Protein AF-A0A966N410-F1 (afdb_monomer_lite)

Structure (mmCIF, N/CA/C/O backbone):
data_AF-A0A966N410-F1
#
_entry.id   AF-A0A966N410-F1
#
loop_
_atom_site.group_PDB
_atom_site.id
_atom_site.type_symbol
_atom_site.label_atom_id
_atom_site.label_alt_id
_atom_site.label_comp_id
_atom_site.label_asym_id
_atom_site.label_entity_id
_atom_site.label_seq_id
_atom_site.pdbx_PDB_ins_code
_atom_site.Cartn_x
_atom_site.Cartn_y
_atom_site.Cartn_z
_atom_site.occupancy
_atom_site.B_iso_or_equiv
_atom_site.auth_seq_id
_atom_site.auth_comp_id
_atom_site.auth_asym_id
_atom_site.auth_atom_id
_atom_site.pdbx_PDB_model_num
ATOM 1 N N . GLN A 1 1 ? 29.082 10.021 -3.709 1.00 45.00 1 GLN A N 1
ATOM 2 C CA . GLN A 1 1 ? 27.677 10.468 -3.668 1.00 45.00 1 GLN A CA 1
ATOM 3 C C . GLN A 1 1 ? 27.099 10.221 -5.058 1.00 45.00 1 GLN A C 1
ATOM 5 O O . GLN A 1 1 ? 27.489 10.920 -5.978 1.00 45.00 1 GLN A O 1
ATOM 10 N N . ARG A 1 2 ? 26.307 9.157 -5.253 1.00 51.62 2 ARG A N 1
ATOM 11 C CA . ARG A 1 2 ? 25.545 8.928 -6.495 1.00 51.62 2 ARG A CA 1
ATOM 12 C C . ARG A 1 2 ? 24.114 9.368 -6.202 1.00 51.62 2 ARG A C 1
ATOM 14 O O . ARG A 1 2 ? 23.381 8.617 -5.573 1.00 51.62 2 ARG A O 1
ATOM 21 N N . GLY A 1 3 ? 23.798 10.623 -6.507 1.00 58.59 3 GLY A N 1
ATOM 22 C CA . GLY A 1 3 ? 22.483 11.221 -6.248 1.00 58.59 3 GLY A CA 1
ATOM 23 C C . GLY A 1 3 ? 21.556 11.271 -7.465 1.00 58.59 3 GLY A C 1
ATOM 24 O O . GLY A 1 3 ? 20.392 11.587 -7.282 1.00 58.59 3 GLY A O 1
ATOM 25 N N . ASP A 1 4 ? 22.055 10.933 -8.660 1.00 67.81 4 ASP A N 1
ATOM 26 C CA . ASP A 1 4 ? 21.403 11.249 -9.947 1.00 67.81 4 ASP A CA 1
ATOM 27 C C . ASP A 1 4 ? 21.198 10.034 -10.870 1.00 67.81 4 ASP A C 1
ATOM 29 O O . ASP A 1 4 ? 20.836 10.199 -12.032 1.00 67.81 4 ASP A O 1
ATOM 33 N N . GLU A 1 5 ? 21.449 8.801 -10.413 1.00 77.50 5 GLU A N 1
ATOM 34 C CA . GLU A 1 5 ? 21.111 7.632 -11.237 1.00 77.50 5 GLU A CA 1
ATOM 35 C C . GLU A 1 5 ? 19.632 7.266 -11.034 1.00 77.50 5 GLU A C 1
ATOM 37 O O . GLU A 1 5 ? 19.228 6.996 -9.897 1.00 77.50 5 GLU A O 1
ATOM 42 N N . PRO A 1 6 ? 18.828 7.227 -12.115 1.00 84.12 6 PRO A N 1
ATOM 43 C CA . PRO A 1 6 ? 17.443 6.793 -12.054 1.00 84.12 6 PRO A CA 1
ATOM 44 C C . PRO A 1 6 ? 17.314 5.418 -11.395 1.00 84.12 6 PRO A C 1
ATOM 46 O O . PRO A 1 6 ? 17.934 4.449 -11.840 1.00 84.12 6 PRO A O 1
ATOM 49 N N . ILE A 1 7 ? 16.484 5.315 -10.358 1.00 90.81 7 ILE A N 1
ATOM 50 C CA . ILE A 1 7 ? 16.199 4.045 -9.692 1.00 90.81 7 ILE A CA 1
ATOM 51 C C . ILE A 1 7 ? 14.924 3.433 -10.257 1.00 90.81 7 ILE A C 1
ATOM 53 O O . ILE A 1 7 ? 13.893 4.098 -10.370 1.00 90.81 7 ILE A O 1
ATOM 57 N N . ASP A 1 8 ? 14.976 2.147 -10.587 1.00 96.50 8 ASP A N 1
ATOM 58 C CA . ASP A 1 8 ? 13.759 1.396 -10.869 1.00 96.50 8 ASP A CA 1
ATOM 59 C C . ASP A 1 8 ? 12.988 1.178 -9.556 1.00 96.50 8 ASP A C 1
ATOM 61 O O . ASP A 1 8 ? 13.573 0.944 -8.493 1.00 96.50 8 ASP A O 1
ATOM 65 N N . VAL A 1 9 ? 11.666 1.271 -9.629 1.00 97.12 9 VAL A N 1
ATOM 66 C CA . VAL A 1 9 ? 10.738 1.075 -8.517 1.00 97.12 9 VAL A CA 1
ATOM 67 C C . VAL A 1 9 ? 9.587 0.213 -9.010 1.00 97.12 9 VAL A C 1
ATOM 69 O O . VAL A 1 9 ? 8.972 0.509 -10.036 1.00 97.12 9 VAL A O 1
ATOM 72 N N . THR A 1 10 ? 9.270 -0.838 -8.264 1.00 98.38 10 THR A N 1
ATOM 73 C CA . THR A 1 10 ? 8.077 -1.652 -8.504 1.00 98.38 10 THR A CA 1
ATOM 74 C C . THR A 1 10 ? 6.969 -1.178 -7.575 1.00 98.38 10 THR A C 1
ATOM 76 O O . THR A 1 10 ? 7.131 -1.207 -6.358 1.00 98.38 10 THR A O 1
ATOM 79 N N . LEU A 1 11 ? 5.858 -0.723 -8.147 1.00 98.31 11 LEU A N 1
ATOM 80 C CA . LEU A 1 11 ? 4.640 -0.326 -7.453 1.00 98.31 11 LEU A CA 1
ATOM 81 C C . LEU A 1 11 ? 3.644 -1.481 -7.486 1.00 98.31 11 LEU A C 1
ATOM 83 O O . LEU A 1 11 ? 3.403 -2.063 -8.543 1.00 98.31 11 LEU A O 1
ATOM 87 N N . ILE A 1 12 ? 3.045 -1.776 -6.340 1.00 98.69 12 ILE A N 1
ATOM 88 C CA . ILE A 1 12 ? 1.991 -2.770 -6.188 1.00 98.69 12 ILE A CA 1
ATOM 89 C C . ILE A 1 12 ? 0.766 -2.031 -5.665 1.00 98.69 12 ILE A C 1
ATOM 91 O O . ILE A 1 12 ? 0.814 -1.437 -4.588 1.00 98.69 12 ILE A O 1
ATOM 95 N N . VAL A 1 13 ? -0.322 -2.056 -6.429 1.00 98.38 13 VAL A N 1
ATOM 96 C CA . VAL A 1 13 ? -1.597 -1.420 -6.084 1.00 98.38 13 VAL A CA 1
ATOM 97 C C . VAL A 1 13 ? -2.634 -2.521 -5.853 1.00 98.38 13 VAL A C 1
ATOM 99 O O . VAL A 1 13 ? -3.206 -3.041 -6.817 1.00 98.38 13 VAL A O 1
ATOM 102 N N . PRO A 1 14 ? -2.854 -2.921 -4.589 1.00 98.06 14 PRO A N 1
ATOM 103 C CA . PRO A 1 14 ? -3.920 -3.841 -4.229 1.00 98.06 14 PRO A CA 1
ATOM 104 C C . PRO A 1 14 ? -5.312 -3.289 -4.578 1.00 98.06 14 PRO A C 1
ATOM 106 O O . PRO A 1 14 ? -5.510 -2.071 -4.540 1.00 98.06 14 PRO A O 1
ATOM 109 N N . PRO A 1 15 ? -6.313 -4.152 -4.819 1.00 97.50 15 PRO A N 1
ATOM 110 C CA . PRO A 1 15 ? -7.688 -3.755 -5.109 1.00 97.50 15 PRO A CA 1
ATOM 111 C C . PRO A 1 15 ? -8.440 -3.395 -3.814 1.00 97.50 15 PRO A C 1
ATOM 113 O O . PRO A 1 15 ? -9.480 -3.968 -3.489 1.00 97.50 15 PRO A O 1
ATOM 116 N N . LEU A 1 16 ? -7.887 -2.472 -3.025 1.00 95.94 16 LEU A N 1
ATOM 117 C CA . LEU A 1 16 ? -8.456 -2.013 -1.760 1.00 95.94 16 LEU A CA 1
ATOM 118 C C . LEU A 1 16 ? -8.362 -0.492 -1.633 1.00 95.94 16 LEU A C 1
ATOM 120 O O . LEU A 1 16 ? -7.500 0.153 -2.226 1.00 95.94 16 LEU A O 1
ATOM 124 N N . HIS A 1 17 ? -9.263 0.074 -0.837 1.00 96.56 17 HIS A N 1
ATOM 125 C CA . HIS A 1 17 ? -9.310 1.499 -0.542 1.00 96.56 17 HIS A CA 1
ATOM 126 C C . HIS A 1 17 ? -8.942 1.737 0.920 1.00 96.56 17 HIS A C 1
ATOM 128 O O . HIS A 1 17 ? -9.433 1.031 1.797 1.00 96.56 17 HIS A O 1
ATOM 134 N N . VAL A 1 18 ? -8.121 2.757 1.177 1.00 98.00 18 VAL A N 1
ATOM 135 C CA . VAL A 1 18 ? -7.792 3.211 2.531 1.00 98.00 18 VAL A CA 1
ATOM 136 C C . VAL A 1 18 ? -8.208 4.669 2.668 1.00 98.00 18 VAL A C 1
ATOM 138 O O . VAL A 1 18 ? -7.805 5.515 1.870 1.00 98.00 18 VAL A O 1
ATOM 141 N N . SER A 1 19 ? -9.016 4.967 3.685 1.00 98.31 19 SER A N 1
ATOM 142 C CA . SER A 1 19 ? -9.454 6.332 3.973 1.00 98.31 19 SER A CA 1
ATOM 143 C C . SER A 1 19 ? -8.308 7.129 4.591 1.00 98.31 19 SER A C 1
ATOM 145 O O . SER A 1 19 ? -7.957 6.924 5.754 1.00 98.31 19 SER A O 1
ATOM 147 N N . THR A 1 20 ? -7.743 8.069 3.832 1.00 98.25 20 THR A N 1
ATOM 148 C CA . THR A 1 20 ? -6.669 8.943 4.321 1.00 98.25 20 THR A CA 1
ATOM 149 C C . THR A 1 20 ? -7.058 9.676 5.614 1.00 98.25 20 THR A C 1
ATOM 151 O O . THR A 1 20 ? -6.286 9.588 6.568 1.00 98.25 20 THR A O 1
ATOM 154 N N . PRO A 1 21 ? -8.245 10.313 5.745 1.00 98.56 21 PRO A N 1
ATOM 155 C CA . PRO A 1 21 ? -8.637 10.951 7.005 1.00 98.56 21 PRO A CA 1
ATOM 156 C C . PRO A 1 21 ? -8.721 9.977 8.187 1.00 98.56 21 PRO A C 1
ATOM 158 O O . PRO A 1 21 ? -8.343 10.337 9.300 1.00 98.56 21 PRO A O 1
ATOM 161 N N . ALA A 1 22 ? -9.173 8.739 7.959 1.00 98.56 22 ALA A N 1
ATOM 162 C CA . ALA A 1 22 ? -9.231 7.731 9.016 1.00 98.56 22 ALA A CA 1
ATOM 163 C C . ALA A 1 22 ? -7.829 7.320 9.486 1.00 98.56 22 ALA A C 1
ATOM 165 O O . ALA A 1 22 ? -7.621 7.161 10.684 1.00 98.56 22 ALA A O 1
ATOM 166 N N . VAL A 1 23 ? -6.859 7.204 8.571 1.00 98.56 23 VAL A N 1
ATOM 167 C CA . VAL A 1 23 ? -5.460 6.895 8.920 1.00 98.56 23 VAL A CA 1
ATOM 168 C C . VAL A 1 23 ? -4.836 8.006 9.753 1.00 98.56 23 VAL A C 1
ATOM 170 O O . VAL A 1 23 ? -4.229 7.712 10.777 1.00 98.56 23 VAL A O 1
ATOM 173 N N . TYR A 1 24 ? -5.027 9.273 9.377 1.00 98.31 24 TYR A N 1
ATOM 174 C CA . TYR A 1 24 ? -4.545 10.392 10.193 1.00 98.31 24 TYR A CA 1
ATOM 175 C C . TYR A 1 24 ? -5.219 10.423 11.572 1.00 98.31 24 TYR A C 1
ATOM 177 O O . TYR A 1 24 ? -4.533 10.537 12.582 1.00 98.31 24 TYR A O 1
ATOM 185 N N . SER A 1 25 ? -6.539 10.215 11.638 1.00 98.19 25 SER A N 1
ATOM 186 C CA . SER A 1 25 ? -7.258 10.156 12.917 1.00 98.19 25 SER A CA 1
ATOM 187 C C . SER A 1 25 ? -6.799 8.995 13.806 1.00 98.19 25 SER A C 1
ATOM 189 O O . SER A 1 25 ? -6.697 9.156 15.021 1.00 98.19 25 SER A O 1
ATOM 191 N N . ALA A 1 26 ? -6.502 7.832 13.221 1.00 98.00 26 ALA A N 1
ATOM 192 C CA . ALA A 1 26 ? -5.945 6.696 13.945 1.00 98.00 26 ALA A CA 1
ATOM 193 C C . ALA A 1 26 ? -4.513 6.982 14.421 1.00 98.00 26 ALA A C 1
ATOM 195 O O . ALA A 1 26 ? -4.172 6.655 15.555 1.00 98.00 26 ALA A O 1
ATOM 196 N N . TRP A 1 27 ? -3.694 7.647 13.602 1.00 97.81 27 TRP A N 1
ATOM 197 C CA . TRP A 1 27 ? -2.344 8.065 13.979 1.00 97.81 27 TRP A CA 1
ATOM 198 C C . TRP A 1 27 ? -2.353 9.034 15.170 1.00 97.81 27 TRP A C 1
ATOM 200 O O . TRP A 1 27 ? -1.583 8.857 16.113 1.00 97.81 27 TRP A O 1
ATOM 210 N N . ASP A 1 28 ? -3.287 9.988 15.196 1.00 97.19 28 ASP A N 1
ATOM 211 C CA . ASP A 1 28 ? -3.470 10.917 16.320 1.00 97.19 28 ASP A CA 1
ATOM 212 C C . ASP A 1 28 ? -3.871 10.215 17.629 1.00 97.19 28 ASP A C 1
ATOM 214 O O . ASP A 1 28 ? -3.639 10.753 18.714 1.00 97.19 28 ASP A O 1
ATOM 218 N N . GLN A 1 29 ? -4.449 9.014 17.544 1.00 97.06 29 GLN A N 1
ATOM 219 C CA . GLN A 1 29 ? -4.850 8.195 18.692 1.00 97.06 29 GLN A CA 1
ATOM 220 C C . GLN A 1 29 ? -3.760 7.217 19.147 1.00 97.06 29 GLN A C 1
ATOM 222 O O . GLN A 1 29 ? -3.838 6.694 20.260 1.00 97.06 29 GLN A O 1
ATOM 227 N N . LEU A 1 30 ? -2.730 6.975 18.329 1.00 95.56 30 LEU A N 1
ATOM 228 C CA . LEU A 1 30 ? -1.626 6.099 18.709 1.00 95.56 30 LEU A CA 1
ATOM 229 C C . LEU A 1 30 ? -0.834 6.695 19.885 1.00 95.56 30 LEU A C 1
ATOM 231 O O . LEU A 1 30 ? -0.614 7.914 19.926 1.00 95.56 30 LEU A O 1
ATOM 235 N N . PRO A 1 31 ? -0.343 5.861 20.819 1.00 94.31 31 PRO A N 1
ATOM 236 C CA . PRO A 1 31 ? 0.681 6.278 21.77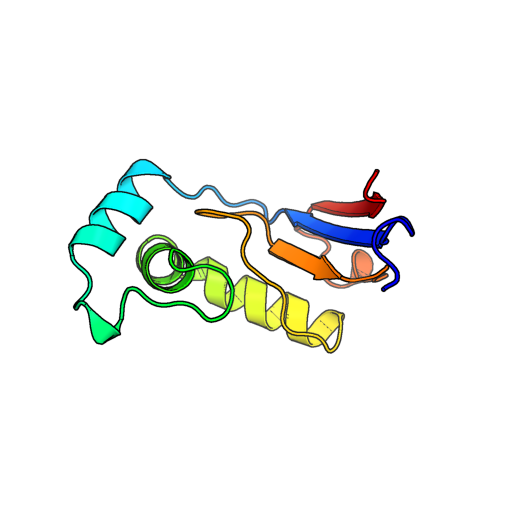0 1.00 94.31 31 PRO A CA 1
ATOM 237 C C . PRO A 1 31 ? 1.905 6.828 21.030 1.00 94.31 31 PRO A C 1
ATOM 239 O O . PRO A 1 31 ? 2.261 6.328 19.969 1.00 94.31 31 PRO A O 1
ATOM 242 N N . GLU A 1 32 ? 2.592 7.826 21.589 1.00 89.81 32 GLU A N 1
ATOM 243 C CA . GLU A 1 32 ? 3.717 8.494 20.907 1.00 89.81 32 GLU A CA 1
ATOM 244 C C . GLU A 1 32 ? 4.824 7.523 20.460 1.00 89.81 32 GLU A C 1
ATOM 246 O O . GLU A 1 32 ? 5.366 7.658 19.364 1.00 89.81 32 GLU A O 1
ATOM 251 N N . ARG A 1 33 ? 5.094 6.490 21.267 1.00 89.19 33 ARG A N 1
ATOM 252 C CA . ARG A 1 33 ? 6.037 5.408 20.933 1.00 89.19 33 ARG A CA 1
ATOM 253 C C . ARG A 1 33 ? 5.660 4.614 19.674 1.00 89.19 33 ARG A C 1
ATOM 255 O O . ARG A 1 33 ? 6.546 4.062 19.036 1.00 89.19 33 ARG A O 1
ATOM 262 N N . ASP A 1 34 ? 4.375 4.579 19.329 1.00 87.38 34 ASP A N 1
ATOM 263 C CA . ASP A 1 34 ? 3.812 3.783 18.238 1.00 87.38 34 ASP A CA 1
ATOM 264 C C . ASP A 1 34 ? 3.554 4.655 16.984 1.00 87.38 34 ASP A C 1
ATOM 266 O O . ASP A 1 34 ? 3.237 4.135 15.918 1.00 87.38 34 ASP A O 1
ATOM 270 N N . ARG A 1 35 ? 3.754 5.984 17.072 1.00 87.75 35 ARG A N 1
ATOM 271 C CA . ARG A 1 35 ? 3.686 6.955 15.953 1.00 87.75 35 ARG A CA 1
ATOM 272 C C . ARG A 1 35 ? 4.973 7.017 15.123 1.00 87.75 35 ARG A C 1
ATOM 274 O O . ARG A 1 35 ? 5.334 8.072 14.602 1.00 87.75 35 ARG A O 1
ATOM 281 N N . ARG A 1 36 ? 5.712 5.915 15.064 1.00 85.06 36 ARG A N 1
ATOM 282 C CA . ARG A 1 36 ? 6.986 5.802 14.353 1.00 85.06 36 ARG A CA 1
ATOM 283 C C . ARG A 1 36 ? 6.976 4.513 13.549 1.00 85.06 36 ARG A C 1
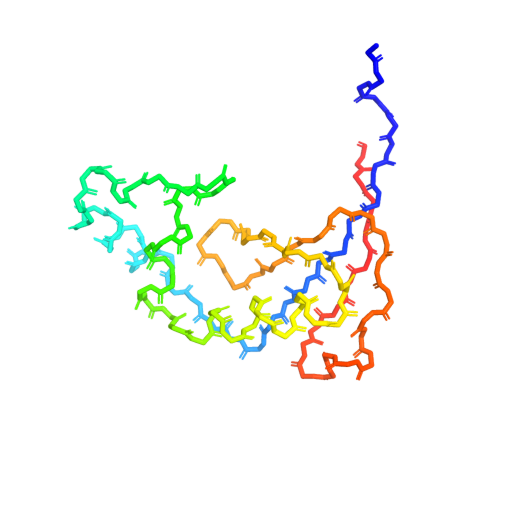ATOM 285 O O . ARG A 1 36 ? 6.898 3.431 14.123 1.00 85.06 36 ARG A O 1
ATOM 292 N N . GLY A 1 37 ? 7.041 4.637 12.231 1.00 80.06 37 GLY A N 1
ATOM 293 C CA . GLY A 1 37 ? 7.275 3.513 11.329 1.00 80.06 37 GLY A CA 1
ATOM 294 C C . GLY A 1 37 ? 8.709 3.555 10.814 1.00 80.06 37 GLY A C 1
ATOM 295 O O . GLY A 1 37 ? 9.344 4.603 10.848 1.00 80.06 37 GLY A O 1
ATOM 296 N N . ASP A 1 38 ? 9.229 2.434 10.309 1.00 85.19 38 ASP A N 1
ATOM 297 C CA . ASP A 1 38 ? 10.626 2.380 9.840 1.00 85.19 38 ASP A CA 1
ATOM 298 C C . ASP A 1 38 ? 10.907 3.405 8.731 1.00 85.19 38 ASP A C 1
ATOM 300 O O . ASP A 1 38 ? 11.911 4.112 8.746 1.00 85.19 38 ASP A O 1
ATOM 304 N N . LEU A 1 39 ? 10.010 3.458 7.743 1.00 93.12 39 LEU A N 1
ATOM 305 C CA . LEU A 1 39 ? 10.116 4.332 6.569 1.00 93.12 39 LEU A CA 1
ATOM 306 C C . LEU A 1 39 ? 8.874 5.205 6.361 1.00 93.12 39 LEU A C 1
ATOM 308 O O . LEU A 1 39 ? 8.905 6.132 5.555 1.00 93.12 39 LEU A O 1
ATOM 312 N N . ASN A 1 40 ? 7.778 4.893 7.053 1.00 95.75 40 ASN A N 1
ATOM 313 C CA . ASN A 1 40 ? 6.506 5.589 6.945 1.00 95.75 40 ASN A CA 1
ATOM 314 C C . ASN A 1 40 ? 5.790 5.572 8.300 1.00 95.75 40 ASN A C 1
ATOM 316 O O . ASN A 1 40 ? 5.254 4.541 8.707 1.00 95.75 40 ASN A O 1
ATOM 320 N N . ASP A 1 41 ? 5.733 6.726 8.964 1.00 96.31 41 ASP A N 1
ATOM 321 C CA . ASP A 1 41 ? 5.085 6.885 10.273 1.00 96.31 41 ASP A CA 1
ATOM 322 C C . ASP A 1 41 ? 3.578 6.606 10.258 1.00 96.31 41 ASP A C 1
ATOM 324 O O . ASP A 1 41 ? 2.990 6.365 11.311 1.00 96.31 41 ASP A O 1
ATOM 328 N N . LEU A 1 42 ? 2.947 6.598 9.080 1.00 97.75 42 LEU A N 1
ATOM 329 C CA . LEU A 1 42 ? 1.535 6.259 8.927 1.00 97.75 42 LEU A CA 1
ATOM 330 C C . LEU A 1 42 ? 1.287 4.749 8.840 1.00 97.75 42 LEU A C 1
ATOM 332 O O . LEU A 1 42 ? 0.139 4.343 9.000 1.00 97.75 42 LEU A O 1
ATOM 336 N N . GLU A 1 43 ? 2.305 3.911 8.597 1.00 97.44 43 GLU A N 1
ATOM 337 C CA . GLU A 1 43 ? 2.111 2.462 8.421 1.00 97.44 43 GLU A CA 1
ATOM 338 C C . GLU A 1 43 ? 1.392 1.813 9.619 1.00 97.44 43 GLU A C 1
ATOM 340 O O . GLU A 1 43 ? 0.399 1.124 9.380 1.00 97.44 43 GLU A O 1
ATOM 345 N N . PRO A 1 44 ? 1.764 2.067 10.893 1.00 96.81 44 PRO A N 1
ATOM 346 C CA . PRO A 1 44 ? 1.051 1.487 12.034 1.00 96.81 44 PRO A CA 1
ATOM 347 C C . PRO A 1 44 ? -0.441 1.851 12.059 1.00 96.81 44 PRO A C 1
ATOM 349 O O . PRO A 1 44 ? -1.293 0.984 12.250 1.00 96.81 44 PRO A O 1
ATOM 352 N N . ALA A 1 45 ? -0.774 3.119 11.799 1.00 98.06 45 ALA A N 1
ATOM 353 C CA . ALA A 1 45 ? -2.156 3.592 11.760 1.00 98.06 45 ALA A CA 1
ATOM 354 C C . ALA A 1 45 ? -2.927 3.034 10.554 1.00 98.06 45 ALA A C 1
ATOM 356 O O . ALA A 1 45 ? -4.090 2.651 10.680 1.00 98.06 45 ALA A O 1
ATOM 357 N N . ALA A 1 46 ? -2.279 2.931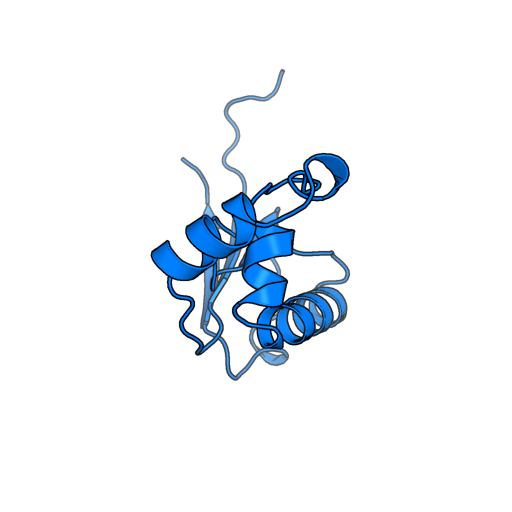 9.392 1.00 98.19 46 ALA A N 1
ATOM 358 C CA . ALA A 1 46 ? -2.870 2.351 8.193 1.00 98.19 46 ALA A CA 1
ATOM 359 C C . ALA A 1 46 ? -3.206 0.866 8.388 1.00 98.19 46 ALA A C 1
ATOM 361 O O . ALA A 1 46 ? -4.293 0.440 8.005 1.00 98.19 46 ALA A O 1
ATOM 362 N N . LEU A 1 47 ? -2.328 0.099 9.046 1.00 97.38 47 LEU A N 1
ATOM 363 C CA . LEU A 1 47 ? -2.573 -1.308 9.382 1.00 97.38 47 LEU A CA 1
ATOM 364 C C . LEU A 1 47 ? -3.732 -1.494 10.376 1.00 97.38 47 LEU A C 1
ATOM 366 O O . LEU A 1 47 ? -4.413 -2.515 10.322 1.00 97.38 47 LEU A O 1
ATOM 370 N N . ILE A 1 48 ? -3.979 -0.523 11.262 1.00 97.50 48 ILE A N 1
ATOM 371 C CA . ILE A 1 48 ? -5.147 -0.533 12.157 1.00 97.50 48 ILE A CA 1
ATOM 372 C C . ILE A 1 48 ? -6.433 -0.245 11.375 1.00 97.50 48 ILE A C 1
ATOM 374 O O . ILE A 1 48 ? -7.436 -0.929 11.566 1.00 97.50 48 ILE A O 1
ATOM 378 N N . VAL A 1 49 ? -6.408 0.763 10.497 1.00 98.44 49 VAL A N 1
ATOM 379 C CA . VAL A 1 49 ? -7.583 1.191 9.719 1.00 98.44 49 VAL A CA 1
ATOM 380 C C . VAL A 1 49 ? -7.978 0.162 8.661 1.00 98.44 49 VAL A C 1
ATOM 382 O O . VAL A 1 49 ? -9.166 -0.065 8.446 1.00 98.44 49 VAL A O 1
ATOM 385 N N . GLU A 1 50 ? -7.007 -0.470 8.004 1.00 98.50 50 GLU A N 1
ATOM 386 C CA . GLU A 1 50 ? -7.239 -1.485 6.978 1.00 98.50 50 GLU A CA 1
ATOM 387 C C . GLU A 1 50 ? -6.289 -2.681 7.171 1.00 98.50 50 GLU A C 1
ATOM 389 O O . GLU A 1 50 ? -5.228 -2.757 6.544 1.00 98.50 50 GLU A O 1
ATOM 394 N N . PRO A 1 51 ? -6.663 -3.659 8.018 1.00 98.25 51 PRO A N 1
ATOM 395 C CA . PRO A 1 51 ? -5.812 -4.800 8.361 1.00 98.25 51 PRO A CA 1
ATOM 396 C C . PRO A 1 51 ? -5.397 -5.678 7.177 1.00 98.25 51 PRO A C 1
ATOM 398 O O . PRO A 1 51 ? -4.374 -6.363 7.249 1.00 98.25 51 PRO A O 1
ATOM 401 N N . ARG A 1 52 ? -6.131 -5.653 6.052 1.00 98.44 52 ARG A N 1
ATOM 402 C CA . ARG A 1 52 ? -5.743 -6.410 4.847 1.00 98.44 52 ARG A CA 1
ATOM 403 C C . ARG A 1 52 ? -4.421 -5.923 4.257 1.00 98.44 52 ARG A C 1
ATOM 405 O O . ARG A 1 52 ? -3.767 -6.685 3.550 1.00 98.44 52 ARG A O 1
ATOM 412 N N . LEU A 1 53 ? -3.984 -4.703 4.576 1.00 98.44 53 LEU A N 1
ATOM 413 C CA . LEU A 1 53 ? -2.652 -4.208 4.227 1.00 98.44 53 LEU A CA 1
ATOM 414 C C . LEU A 1 53 ? -1.531 -5.110 4.772 1.00 98.44 53 LEU A C 1
ATOM 416 O O . LEU A 1 53 ? -0.545 -5.318 4.068 1.00 98.44 53 LEU A O 1
ATOM 420 N N . ALA A 1 54 ? -1.687 -5.701 5.963 1.00 98.25 54 ALA A N 1
ATOM 421 C CA . ALA A 1 54 ? -0.698 -6.633 6.513 1.00 98.25 54 ALA A CA 1
ATOM 422 C C . ALA A 1 54 ? -0.576 -7.893 5.646 1.00 98.25 54 ALA A C 1
ATOM 424 O O . ALA A 1 54 ? 0.527 -8.309 5.301 1.00 98.25 54 ALA A O 1
ATOM 425 N N . HIS A 1 55 ? -1.711 -8.445 5.210 1.00 97.94 55 HIS A N 1
ATOM 426 C CA . HIS A 1 55 ? -1.728 -9.599 4.314 1.00 97.94 55 HIS A CA 1
ATOM 427 C C . HIS A 1 55 ? -1.049 -9.291 2.972 1.00 97.94 55 HIS A C 1
ATOM 429 O O . HIS A 1 55 ? -0.282 -10.103 2.459 1.00 97.94 55 HIS A O 1
ATOM 435 N N . TRP A 1 56 ? -1.275 -8.094 2.425 1.00 98.50 56 TRP A N 1
ATOM 436 C CA . TRP A 1 56 ? -0.601 -7.650 1.207 1.00 98.50 56 TRP A CA 1
ATOM 437 C C . TRP A 1 56 ? 0.903 -7.478 1.385 1.00 98.50 56 TRP A C 1
ATOM 439 O O . TRP A 1 56 ? 1.662 -7.951 0.542 1.00 98.50 56 TRP A O 1
ATOM 449 N N . ARG A 1 57 ? 1.348 -6.867 2.487 1.00 98.31 57 ARG A N 1
ATOM 450 C CA . ARG A 1 57 ? 2.774 -6.764 2.823 1.00 98.31 57 ARG A CA 1
ATOM 451 C C . ARG A 1 57 ? 3.439 -8.139 2.832 1.00 98.31 57 ARG A C 1
ATOM 453 O O . ARG A 1 57 ? 4.512 -8.299 2.249 1.00 98.31 57 ARG A O 1
ATOM 460 N N . ASP A 1 58 ? 2.800 -9.120 3.459 1.00 98.50 58 ASP A N 1
ATOM 461 C CA . ASP A 1 58 ? 3.354 -10.463 3.607 1.00 98.50 58 ASP A CA 1
ATOM 462 C C . ASP A 1 58 ? 3.387 -11.201 2.254 1.00 98.50 58 ASP A C 1
ATOM 464 O O . ASP A 1 58 ? 4.435 -11.723 1.878 1.00 98.50 58 ASP A O 1
ATOM 468 N N . ARG A 1 59 ? 2.314 -11.126 1.449 1.00 98.38 59 ARG A N 1
ATOM 469 C CA . ARG A 1 59 ? 2.277 -11.679 0.078 1.00 98.38 59 ARG A CA 1
ATOM 470 C C . ARG A 1 59 ? 3.337 -11.075 -0.842 1.00 98.38 59 ARG A C 1
ATOM 472 O O . ARG A 1 59 ? 3.979 -11.789 -1.608 1.00 98.38 59 ARG A O 1
ATOM 479 N N . ILE A 1 60 ? 3.530 -9.757 -0.785 1.00 98.50 60 ILE A N 1
ATOM 480 C CA . ILE A 1 60 ? 4.565 -9.078 -1.575 1.00 98.50 60 ILE A CA 1
ATOM 481 C C . ILE A 1 60 ? 5.956 -9.510 -1.102 1.00 98.50 60 ILE A C 1
ATOM 483 O O . ILE A 1 60 ? 6.836 -9.736 -1.932 1.00 98.50 60 ILE A O 1
ATOM 487 N N . THR A 1 61 ? 6.154 -9.656 0.212 1.00 98.50 61 THR A N 1
ATOM 488 C CA . THR A 1 61 ? 7.425 -10.124 0.784 1.00 98.50 61 THR A CA 1
ATOM 489 C C . THR A 1 61 ? 7.749 -11.539 0.317 1.00 98.50 61 THR A C 1
ATOM 491 O O . THR A 1 61 ? 8.873 -11.793 -0.101 1.00 98.50 61 THR A O 1
ATOM 494 N N . GLU A 1 62 ? 6.765 -12.437 0.318 1.00 98.44 62 GLU A N 1
ATOM 495 C CA . GLU A 1 62 ? 6.913 -13.803 -0.187 1.00 98.44 62 GLU A CA 1
ATOM 496 C C . GLU A 1 62 ? 7.247 -13.826 -1.686 1.00 98.44 62 GLU A C 1
ATOM 498 O O . GLU A 1 62 ? 8.197 -14.488 -2.095 1.00 98.44 62 GLU A O 1
ATOM 503 N N . ALA A 1 63 ? 6.523 -13.054 -2.503 1.00 98.19 63 ALA A N 1
ATOM 504 C CA . ALA A 1 63 ? 6.718 -13.045 -3.952 1.00 98.19 63 ALA A CA 1
ATOM 505 C C . ALA A 1 63 ? 8.044 -12.397 -4.393 1.00 98.19 63 ALA A C 1
ATOM 507 O O . ALA A 1 63 ? 8.626 -12.805 -5.395 1.00 98.19 63 ALA A O 1
ATOM 508 N N . SER A 1 64 ? 8.512 -11.370 -3.677 1.00 97.81 64 SER A N 1
ATOM 509 C CA . SER A 1 64 ? 9.701 -10.583 -4.053 1.00 97.81 64 SER A CA 1
ATOM 510 C C . SER A 1 64 ? 10.967 -10.927 -3.266 1.00 97.81 64 SER A C 1
ATOM 512 O O . SER A 1 64 ? 12.056 -10.468 -3.611 1.00 97.81 64 SER A O 1
ATOM 514 N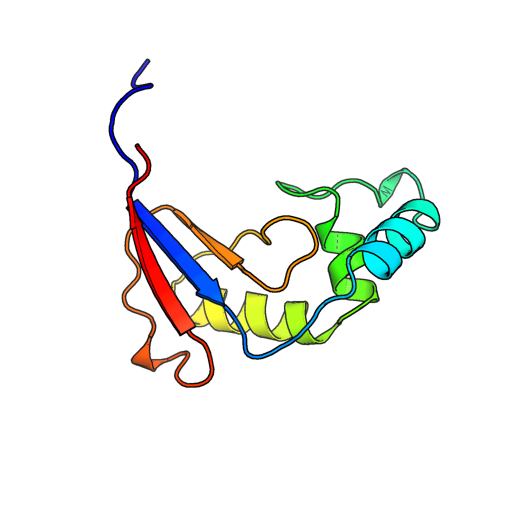 N . GLY A 1 65 ? 10.837 -11.666 -2.163 1.00 98.00 65 GLY A N 1
ATOM 515 C CA . GLY A 1 65 ? 11.913 -11.876 -1.195 1.00 98.00 65 GLY A CA 1
ATOM 516 C C . GLY A 1 65 ? 12.329 -10.607 -0.437 1.00 98.00 65 GLY A C 1
ATOM 517 O O . GLY A 1 65 ? 13.364 -10.608 0.225 1.00 98.00 65 GLY A O 1
ATOM 518 N N . SER A 1 66 ? 11.572 -9.508 -0.547 1.00 97.38 66 SER A N 1
ATOM 519 C CA . SER A 1 66 ? 11.897 -8.204 0.043 1.00 97.38 66 SER A CA 1
ATOM 520 C C . SER A 1 66 ? 10.676 -7.574 0.708 1.00 97.38 66 SER A C 1
ATOM 522 O O . SER A 1 66 ? 9.588 -7.555 0.139 1.00 97.38 66 SER A O 1
ATOM 524 N N . ARG A 1 67 ? 10.846 -7.000 1.906 1.00 97.12 67 ARG A N 1
ATOM 525 C CA . ARG A 1 67 ? 9.747 -6.293 2.581 1.00 97.12 67 ARG A CA 1
ATOM 526 C C . ARG A 1 67 ? 9.413 -5.003 1.816 1.00 97.12 67 ARG A C 1
ATOM 528 O O . ARG A 1 67 ? 10.310 -4.174 1.646 1.00 97.12 67 ARG A O 1
ATOM 535 N N . PRO A 1 68 ? 8.160 -4.802 1.373 1.00 98.00 68 PRO A N 1
ATOM 536 C CA . PRO A 1 68 ? 7.767 -3.567 0.712 1.00 98.00 68 PRO A CA 1
ATOM 537 C C . PRO A 1 68 ? 7.540 -2.433 1.713 1.00 98.00 68 PRO A C 1
ATOM 539 O O . PRO A 1 68 ? 7.280 -2.665 2.893 1.00 98.00 68 PRO A O 1
ATOM 542 N N . THR A 1 69 ? 7.553 -1.204 1.206 1.00 98.19 69 THR A N 1
ATOM 543 C CA . THR A 1 69 ? 7.216 0.001 1.971 1.00 98.19 69 THR A CA 1
ATOM 544 C C . THR A 1 69 ? 5.834 0.508 1.575 1.00 98.19 69 THR A C 1
ATOM 546 O O . THR A 1 69 ? 5.531 0.612 0.384 1.00 98.19 69 THR A O 1
ATOM 549 N N . LEU A 1 70 ? 4.990 0.843 2.555 1.00 98.25 70 LEU A N 1
ATOM 550 C CA . LEU A 1 70 ? 3.685 1.451 2.291 1.00 98.25 70 LEU A CA 1
ATOM 551 C C . LEU A 1 70 ? 3.866 2.900 1.822 1.00 98.25 70 LEU A C 1
ATOM 553 O O . LEU A 1 70 ? 4.546 3.687 2.483 1.00 98.25 70 LEU A O 1
ATOM 557 N N . ALA A 1 71 ? 3.233 3.281 0.714 1.00 97.38 71 ALA A N 1
ATOM 558 C CA . ALA A 1 71 ? 3.231 4.657 0.231 1.00 97.38 71 ALA A CA 1
ATOM 559 C C . ALA A 1 71 ? 2.129 5.477 0.927 1.00 97.38 71 ALA A C 1
ATOM 561 O O . ALA A 1 71 ? 0.938 5.275 0.679 1.00 97.38 71 ALA A O 1
ATOM 562 N N . GLY A 1 72 ? 2.524 6.425 1.783 1.00 97.38 72 GLY A N 1
ATOM 563 C CA . GLY A 1 72 ? 1.593 7.311 2.493 1.00 97.38 72 GLY A CA 1
ATOM 564 C C . GLY A 1 72 ? 0.578 6.534 3.337 1.00 97.38 72 GLY A C 1
ATOM 565 O O . GLY A 1 72 ? 0.943 5.603 4.047 1.00 97.38 72 GLY A O 1
ATOM 566 N N . SER A 1 73 ? -0.708 6.882 3.250 1.00 98.12 73 SER A N 1
ATOM 567 C CA . SER A 1 73 ? -1.778 6.153 3.949 1.00 98.12 73 SER A CA 1
ATOM 568 C C . SER A 1 73 ? -2.171 4.823 3.283 1.00 98.12 73 SER A C 1
ATOM 570 O O . SER A 1 73 ? -3.117 4.188 3.732 1.00 98.12 73 SER A O 1
ATOM 572 N N . GLY A 1 74 ? -1.502 4.411 2.201 1.00 97.19 74 GLY A N 1
ATOM 573 C CA . GLY A 1 74 ? -1.906 3.272 1.377 1.00 97.19 74 GLY A CA 1
ATOM 574 C C . GLY A 1 74 ? -2.967 3.626 0.323 1.00 97.19 74 GLY A C 1
ATOM 575 O O . GLY A 1 74 ? -3.391 4.772 0.201 1.00 97.19 74 GLY A O 1
ATOM 576 N N . ALA A 1 75 ? -3.416 2.673 -0.496 1.00 97.62 75 ALA A N 1
ATOM 577 C CA . ALA A 1 75 ? -3.136 1.232 -0.423 1.00 97.62 75 ALA A CA 1
ATOM 578 C C . ALA A 1 75 ? -1.822 0.772 -1.081 1.00 97.62 75 ALA A C 1
ATOM 580 O O . ALA A 1 75 ? -1.432 -0.384 -0.928 1.00 97.62 75 ALA A O 1
ATOM 581 N N . THR A 1 76 ? -1.174 1.648 -1.850 1.00 98.38 76 THR A N 1
ATOM 582 C CA . THR A 1 76 ? -0.023 1.285 -2.683 1.00 98.38 76 THR A CA 1
ATOM 583 C C . THR A 1 76 ? 1.198 0.921 -1.845 1.00 98.38 76 THR A C 1
ATOM 585 O O . THR A 1 76 ? 1.565 1.633 -0.912 1.00 98.38 76 THR A O 1
ATOM 588 N N . TRP A 1 77 ? 1.871 -0.148 -2.250 1.00 98.50 77 TRP A N 1
ATOM 589 C CA . TRP A 1 77 ? 3.167 -0.580 -1.741 1.00 98.50 77 TRP A CA 1
ATOM 590 C C . TRP A 1 77 ? 4.242 -0.367 -2.803 1.00 98.50 77 TRP A C 1
ATOM 592 O O . TRP A 1 77 ? 3.951 -0.410 -4.001 1.00 98.50 77 TRP A O 1
ATOM 602 N N . PHE A 1 78 ? 5.490 -0.172 -2.387 1.00 98.00 78 PHE A N 1
ATOM 603 C CA . PHE A 1 78 ? 6.609 -0.098 -3.318 1.00 98.00 78 PHE A CA 1
ATOM 604 C C . PHE A 1 78 ? 7.827 -0.897 -2.863 1.00 98.00 78 PHE A C 1
ATOM 606 O O . PHE A 1 78 ? 8.102 -1.048 -1.672 1.00 98.00 78 PHE A O 1
ATOM 613 N N . LEU A 1 79 ? 8.578 -1.371 -3.853 1.00 97.88 79 LEU A N 1
ATOM 614 C CA . LEU A 1 79 ? 9.883 -2.001 -3.714 1.00 97.88 79 LEU A CA 1
ATOM 615 C C . LEU A 1 79 ? 10.902 -1.224 -4.542 1.00 97.88 79 LEU A C 1
ATOM 617 O O . LEU A 1 79 ? 10.617 -0.804 -5.665 1.00 97.88 79 LEU A O 1
ATOM 621 N N . ARG A 1 80 ? 12.115 -1.066 -4.009 1.00 95.81 80 ARG A N 1
ATOM 622 C CA . ARG A 1 80 ? 13.251 -0.600 -4.811 1.00 95.81 80 ARG A CA 1
ATOM 623 C C . ARG A 1 80 ? 13.688 -1.710 -5.768 1.00 95.81 80 ARG A C 1
ATOM 625 O O . ARG A 1 80 ? 13.755 -2.875 -5.379 1.00 95.81 80 ARG A O 1
ATOM 632 N N . GLY A 1 81 ? 14.022 -1.330 -6.995 1.00 96.12 81 GLY A N 1
ATOM 633 C CA . GLY A 1 81 ? 14.380 -2.237 -8.077 1.00 96.12 81 GLY A CA 1
ATOM 634 C C . GLY A 1 81 ? 13.179 -2.744 -8.877 1.00 96.12 81 GLY A C 1
ATOM 635 O O . GLY A 1 81 ? 12.013 -2.447 -8.593 1.00 96.12 81 GLY A O 1
ATOM 636 N N . ARG A 1 82 ? 13.495 -3.531 -9.904 1.00 97.06 82 ARG A N 1
ATOM 637 C CA . ARG A 1 82 ? 12.531 -4.228 -10.756 1.00 97.06 82 ARG A CA 1
ATOM 638 C C . ARG A 1 82 ? 12.244 -5.616 -10.184 1.00 97.06 82 ARG A C 1
ATOM 640 O O . ARG A 1 82 ? 13.161 -6.422 -10.078 1.00 97.06 82 ARG A O 1
ATOM 647 N N . HIS A 1 83 ? 10.978 -5.896 -9.885 1.00 97.44 83 HIS A N 1
ATOM 648 C CA . HIS A 1 83 ? 10.508 -7.185 -9.372 1.00 97.44 83 HIS A CA 1
ATOM 649 C C . HIS A 1 83 ? 9.434 -7.754 -10.300 1.00 97.44 83 HIS A C 1
ATOM 651 O O . HIS A 1 83 ? 8.418 -7.103 -10.543 1.00 97.44 83 HIS A O 1
ATOM 657 N N . ASP A 1 84 ? 9.650 -8.962 -10.822 1.00 96.19 84 ASP A N 1
ATOM 658 C CA . ASP A 1 84 ? 8.700 -9.644 -11.711 1.00 96.19 84 ASP A CA 1
ATOM 659 C C . ASP A 1 84 ? 7.747 -10.542 -10.908 1.00 96.19 84 ASP A C 1
ATOM 661 O O . ASP A 1 84 ? 7.879 -11.761 -10.862 1.00 96.19 84 ASP A O 1
ATOM 665 N N . ILE A 1 85 ? 6.821 -9.901 -10.191 1.00 97.31 85 ILE A N 1
ATOM 666 C CA . ILE A 1 85 ? 5.920 -10.555 -9.222 1.00 97.31 85 ILE A CA 1
ATOM 667 C C . ILE A 1 85 ? 4.442 -10.482 -9.619 1.00 97.31 85 ILE A C 1
ATOM 669 O O . ILE A 1 85 ? 3.572 -10.909 -8.861 1.00 97.31 85 ILE A O 1
ATOM 673 N N . GLY A 1 86 ? 4.138 -9.964 -10.814 1.00 95.31 86 GLY A N 1
ATOM 674 C CA . GLY A 1 86 ? 2.760 -9.805 -11.292 1.00 95.31 86 GLY A CA 1
ATOM 675 C C . GLY A 1 86 ? 1.993 -11.128 -11.377 1.00 95.31 86 GLY A C 1
ATOM 676 O O . GLY A 1 86 ? 0.810 -11.170 -11.061 1.00 95.31 86 GLY A O 1
ATOM 677 N N . GLY A 1 87 ? 2.674 -12.229 -11.719 1.00 96.00 87 GLY A N 1
ATOM 678 C CA . GLY A 1 87 ? 2.057 -13.559 -11.756 1.00 96.00 87 GLY A CA 1
ATOM 679 C C . GLY A 1 87 ? 1.620 -14.078 -10.380 1.00 96.00 87 GLY A C 1
ATOM 680 O O . GLY A 1 87 ? 0.579 -14.720 -10.274 1.00 96.00 87 GLY A O 1
ATOM 681 N N . ALA A 1 88 ? 2.381 -13.769 -9.324 1.00 95.81 88 ALA A N 1
ATOM 682 C CA . ALA A 1 88 ? 2.070 -14.168 -7.946 1.00 95.81 88 ALA A CA 1
ATOM 683 C C . ALA A 1 88 ? 1.021 -13.255 -7.279 1.00 95.81 88 ALA A C 1
ATOM 685 O O . ALA A 1 88 ? 0.343 -13.654 -6.329 1.00 95.81 88 ALA A O 1
ATOM 686 N N . LEU A 1 89 ? 0.878 -12.025 -7.778 1.00 96.81 89 LEU A N 1
ATOM 687 C CA . LEU A 1 89 ? -0.037 -10.997 -7.278 1.00 96.81 89 LEU A CA 1
ATOM 688 C C . LEU A 1 89 ? -1.084 -10.636 -8.343 1.00 96.81 89 LEU A C 1
ATOM 690 O O . LEU A 1 89 ? -1.281 -9.466 -8.658 1.00 96.81 89 LEU A O 1
ATOM 694 N N . ASN A 1 90 ? -1.726 -11.652 -8.920 1.00 94.19 90 ASN A N 1
ATOM 695 C CA . ASN A 1 90 ? -2.635 -11.523 -10.066 1.00 94.19 90 ASN A CA 1
ATOM 696 C C . ASN A 1 90 ? -3.894 -10.674 -9.806 1.00 94.19 90 ASN A C 1
ATOM 698 O O . ASN A 1 90 ? -4.551 -10.230 -10.745 1.00 94.19 90 ASN A O 1
ATOM 702 N N . ASP A 1 91 ? -4.231 -10.455 -8.542 1.00 96.19 91 ASP A N 1
ATOM 703 C CA . ASP A 1 91 ? -5.325 -9.623 -8.061 1.00 96.19 91 ASP A CA 1
ATOM 704 C C . ASP A 1 91 ? -4.901 -8.167 -7.786 1.00 96.19 91 ASP A C 1
ATOM 706 O O . ASP A 1 91 ? -5.763 -7.328 -7.532 1.00 96.19 91 ASP A O 1
ATOM 710 N N . ALA A 1 92 ? -3.608 -7.834 -7.876 1.00 97.62 92 ALA A N 1
ATOM 711 C CA . ALA A 1 92 ? -3.094 -6.466 -7.797 1.00 97.62 92 ALA A CA 1
ATOM 712 C C . ALA A 1 92 ? -2.631 -5.937 -9.159 1.00 97.62 92 ALA A C 1
ATOM 714 O O . ALA A 1 92 ? -2.236 -6.673 -10.059 1.00 97.62 92 ALA A O 1
ATOM 715 N N . THR A 1 93 ? -2.599 -4.611 -9.287 1.00 98.25 93 THR A N 1
ATOM 716 C CA . THR A 1 93 ? -1.886 -3.963 -10.392 1.00 98.25 93 THR A CA 1
ATOM 717 C C . THR A 1 93 ? -0.413 -3.808 -10.015 1.00 98.25 93 THR A C 1
ATOM 719 O O . THR A 1 93 ? -0.103 -3.162 -9.015 1.00 98.25 93 THR A O 1
ATOM 722 N N . VAL A 1 94 ? 0.496 -4.376 -10.814 1.00 98.12 94 VAL A N 1
ATOM 723 C CA . VAL A 1 94 ? 1.954 -4.287 -10.608 1.00 98.12 94 VAL A CA 1
ATOM 724 C C . VAL A 1 94 ? 2.588 -3.482 -11.740 1.00 98.12 94 VAL A C 1
ATOM 726 O O . VAL A 1 94 ? 2.428 -3.817 -12.911 1.00 98.12 94 VAL A O 1
ATOM 729 N N . ILE A 1 95 ? 3.302 -2.409 -11.398 1.00 97.62 95 ILE A N 1
ATOM 730 C CA . ILE A 1 95 ? 3.902 -1.471 -12.356 1.00 97.62 95 ILE A CA 1
ATOM 731 C C . ILE A 1 95 ? 5.376 -1.296 -12.017 1.00 97.62 95 ILE A C 1
ATOM 733 O O . ILE A 1 95 ? 5.714 -0.947 -10.891 1.00 97.62 95 ILE A O 1
ATOM 737 N N . VAL A 1 96 ? 6.258 -1.457 -13.000 1.00 97.19 96 VAL A N 1
ATOM 738 C CA . VAL A 1 96 ? 7.665 -1.061 -12.865 1.00 97.19 96 VAL A 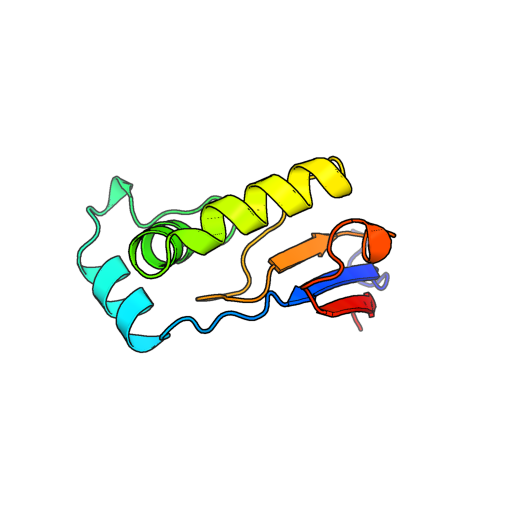CA 1
ATOM 739 C C . VAL A 1 96 ? 7.834 0.310 -13.502 1.00 97.19 96 VAL A C 1
ATOM 741 O O . VAL A 1 96 ? 7.532 0.495 -14.679 1.00 97.19 96 VAL A O 1
ATOM 744 N N . THR A 1 97 ? 8.313 1.268 -12.719 1.00 94.75 97 THR A N 1
ATOM 745 C CA . THR A 1 97 ? 8.620 2.629 -13.160 1.00 94.75 97 THR A CA 1
ATOM 746 C C . THR A 1 97 ? 10.052 2.989 -12.789 1.00 94.75 97 THR A C 1
ATOM 748 O O . THR A 1 97 ? 10.720 2.253 -12.068 1.00 94.75 97 THR A O 1
ATOM 751 N N . ARG A 1 98 ? 10.534 4.122 -13.288 1.00 93.31 98 ARG A N 1
ATOM 752 C CA . ARG A 1 98 ? 11.879 4.634 -13.044 1.00 93.31 98 ARG A C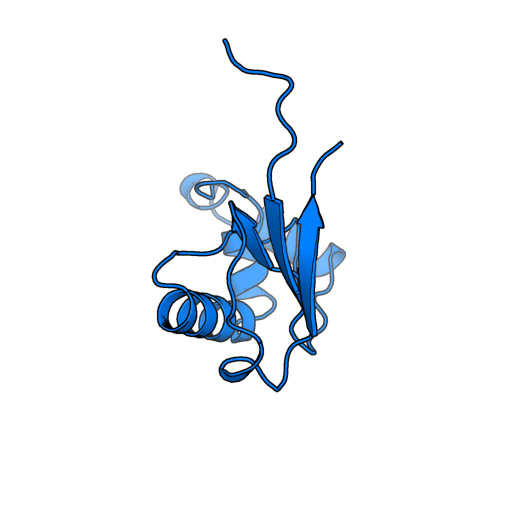A 1
ATOM 753 C C . ARG A 1 98 ? 11.783 6.051 -12.492 1.00 93.31 98 ARG A C 1
ATOM 755 O O . ARG A 1 98 ? 11.000 6.852 -13.006 1.00 93.31 98 ARG A O 1
ATOM 762 N N . SER A 1 99 ? 12.540 6.352 -11.438 1.00 86.12 99 SER A N 1
ATOM 763 C CA . SER A 1 99 ? 12.634 7.718 -10.918 1.00 86.12 99 SER A CA 1
ATOM 764 C C . SER A 1 99 ? 13.247 8.640 -11.972 1.00 86.12 99 SER A C 1
ATOM 766 O O . SER A 1 99 ? 13.988 8.187 -12.841 1.00 86.12 99 SER A O 1
ATOM 768 N N . ARG A 1 100 ? 12.907 9.927 -11.918 1.00 79.12 100 ARG A N 1
ATOM 769 C CA . ARG A 1 100 ? 13.554 10.927 -12.773 1.00 79.12 100 ARG A CA 1
ATOM 770 C C . ARG A 1 100 ? 14.952 11.252 -12.284 1.00 79.12 100 ARG A C 1
ATOM 772 O O . ARG A 1 100 ? 15.183 11.052 -11.070 1.00 79.12 100 ARG A O 1
#

Radius of gyration: 14.26 Å; chains: 1; bounding box: 37×25×35 Å

Sequence (100 aa):
QRGDEPIDVTLIVPPLHVSTPAVYSAWDQLPERDRRGDLNDLEPAALIVEPRLAHWRDRITEASGSRPTLAGSGATWFLRGRHDIGGALNDATVIVTRSR

Secondary structure (DSSP, 8-state):
----SPPEEEEEE-S----HHHHHHHHHHS-GGGS--SS-TTHHHHHHH-THHHHHHHHHHHHHSS--EE-TTSS-EEEES----TTTTTTSEEEEEE--

pLDDT: mean 94.27, std 9.15, range [45.0, 98.69]

Foldseek 3Di:
DPPDDKWKKKKKAAPDDFDLVQLVVQLVVDDPVQCDDPVESSVSSLCVRPVVLVVVQVLCCVQFVDRWDADRSDDMTMDTHDGPRCVSPVNIDIDIDIDD